Protein AF-A0A9X2RUZ7-F1 (afdb_monomer)

pLDDT: mean 89.84, std 6.16, range [64.94, 96.0]

Nearest PDB structures (foldseek):
  6v7b-assembly1_e  TM=4.005E-01  e=8.244E+00  Pyrobaculum filamentous virus 1
  3ha7-assembly1_A  TM=4.512E-01  e=7.779E+00  Mycobacterium tuberculosis H37Rv

Solvent-accessible surface area (backbone atoms only — not comparable to full-atom values): 5251 Å² total; per-residue (Å²): 114,58,39,31,36,82,64,48,92,62,75,36,45,44,66,54,49,51,51,50,42,52,55,42,54,72,64,35,52,80,71,49,31,68,63,44,47,60,57,47,54,44,67,73,65,53,94,59,69,49,73,36,55,19,73,56,24,38,57,32,12,58,44,30,42,53,34,32,70,33,88,82,43,54,75,88,49,24,61,58,37,35,53,52,13,51,23,21,36,48,19,27,74,70,67,33,60,35,36,38,73

InterPro domains:
  IPR056641 Domain of unknown function DUF7739 [PF24881] (6-101)

Organism: NCBI:txid459658

Radius of gyration: 12.1 Å; Cα contacts (8 Å, |Δi|>4): 154; chains: 1; bounding box: 27×33×30 Å

Structure (mmCIF, N/CA/C/O backbone):
data_AF-A0A9X2RUZ7-F1
#
_entry.id   AF-A0A9X2RUZ7-F1
#
loop_
_atom_site.group_PDB
_atom_site.id
_atom_site.type_symbol
_atom_site.label_atom_id
_atom_site.label_alt_id
_atom_site.label_comp_id
_atom_site.label_asym_id
_atom_site.label_entity_id
_atom_site.label_seq_id
_atom_site.pdbx_PDB_ins_code
_atom_site.Cartn_x
_atom_site.Cartn_y
_atom_site.Cartn_z
_atom_site.occupancy
_atom_site.B_iso_or_equiv
_atom_site.auth_seq_id
_atom_site.auth_comp_id
_atom_site.auth_asym_id
_atom_site.auth_atom_id
_atom_site.pdbx_PDB_model_num
ATOM 1 N N . MET A 1 1 ? 8.980 14.131 -6.568 1.00 64.94 1 MET A N 1
ATOM 2 C CA . MET A 1 1 ? 8.727 13.907 -5.127 1.00 64.94 1 MET A CA 1
ATOM 3 C C . MET A 1 1 ? 8.647 12.408 -4.888 1.00 64.94 1 MET A C 1
ATOM 5 O O . MET A 1 1 ? 8.395 11.685 -5.848 1.00 64.94 1 MET A O 1
ATOM 9 N N . GLY A 1 2 ? 8.944 11.933 -3.684 1.00 77.19 2 GLY A N 1
ATOM 10 C CA . GLY A 1 2 ? 8.913 10.510 -3.348 1.00 77.19 2 GLY A CA 1
ATOM 11 C C . GLY A 1 2 ? 8.205 10.285 -2.019 1.00 77.19 2 GLY A C 1
ATOM 12 O O . GLY A 1 2 ? 8.034 11.229 -1.259 1.00 77.19 2 GLY A O 1
ATOM 13 N N . TRP A 1 3 ? 7.789 9.049 -1.779 1.00 82.62 3 TRP A N 1
ATOM 14 C CA . TRP A 1 3 ? 6.971 8.616 -0.663 1.00 82.62 3 TRP A CA 1
ATOM 15 C C . TRP A 1 3 ? 7.702 7.557 0.153 1.00 82.62 3 TRP A C 1
ATOM 17 O O . TRP A 1 3 ? 8.166 6.545 -0.371 1.00 82.62 3 TRP A O 1
ATOM 27 N N . SER A 1 4 ? 7.758 7.782 1.452 1.00 83.19 4 SER A N 1
ATOM 28 C CA . SER A 1 4 ? 8.005 6.793 2.492 1.00 83.19 4 SER A CA 1
ATOM 29 C C . SER A 1 4 ? 6.707 6.549 3.257 1.00 83.19 4 SER A C 1
ATOM 31 O O . SER A 1 4 ? 5.798 7.381 3.220 1.00 83.19 4 SER A O 1
ATOM 33 N N . THR A 1 5 ? 6.591 5.407 3.934 1.00 82.25 5 THR A N 1
ATOM 34 C CA . THR A 1 5 ? 5.438 5.158 4.807 1.00 82.25 5 THR A CA 1
ATOM 35 C C . THR A 1 5 ? 5.882 4.757 6.205 1.00 82.25 5 THR A C 1
ATOM 37 O O . THR A 1 5 ? 6.913 4.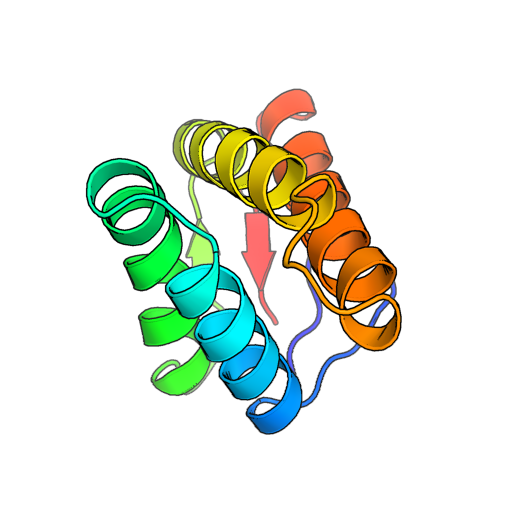106 6.348 1.00 82.25 5 THR A O 1
ATOM 40 N N . SER A 1 6 ? 5.111 5.110 7.239 1.00 76.19 6 SER A N 1
ATOM 41 C CA . SER A 1 6 ? 5.501 4.959 8.660 1.00 76.19 6 SER A CA 1
ATOM 42 C C . SER A 1 6 ? 5.902 3.542 9.101 1.00 76.19 6 SER A C 1
ATOM 44 O O . SER A 1 6 ? 6.523 3.371 10.150 1.00 76.19 6 SER A O 1
ATOM 46 N N . HIS A 1 7 ? 5.569 2.516 8.315 1.00 76.44 7 HIS A N 1
ATOM 47 C CA . HIS A 1 7 ? 5.842 1.110 8.619 1.00 76.44 7 HIS A CA 1
ATOM 48 C C . HIS A 1 7 ? 6.630 0.387 7.516 1.00 76.44 7 HIS A C 1
ATOM 50 O O . HIS A 1 7 ? 6.587 -0.843 7.443 1.00 76.44 7 HIS A O 1
ATOM 56 N N . ASP A 1 8 ? 7.355 1.139 6.683 1.00 74.12 8 ASP A N 1
ATOM 57 C CA . ASP A 1 8 ? 8.223 0.631 5.620 1.00 74.12 8 ASP A CA 1
ATOM 58 C C . ASP A 1 8 ? 9.482 1.503 5.485 1.00 74.12 8 ASP A C 1
ATOM 60 O O . ASP A 1 8 ? 9.426 2.722 5.611 1.00 74.12 8 ASP A O 1
ATOM 64 N N . THR A 1 9 ? 10.631 0.889 5.205 1.00 70.69 9 THR A N 1
ATOM 65 C CA . THR A 1 9 ? 11.885 1.613 4.931 1.00 70.69 9 THR A CA 1
ATOM 66 C C . THR A 1 9 ? 12.063 1.948 3.450 1.00 70.69 9 THR A C 1
ATOM 68 O O . THR A 1 9 ? 13.050 2.579 3.074 1.00 70.69 9 THR A O 1
ATOM 71 N N . THR A 1 10 ? 11.139 1.510 2.595 1.00 76.62 10 THR A N 1
ATOM 72 C CA . THR A 1 10 ? 11.201 1.714 1.147 1.00 76.62 10 THR A CA 1
ATOM 73 C C . THR A 1 10 ? 10.767 3.129 0.779 1.00 76.62 10 THR A C 1
ATOM 75 O O . THR A 1 10 ? 9.610 3.513 0.965 1.00 76.62 10 THR A O 1
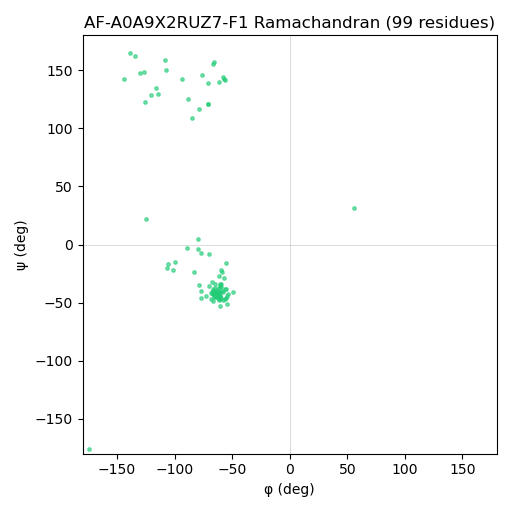ATOM 78 N N . HIS A 1 11 ? 11.699 3.899 0.217 1.00 78.38 11 HIS A N 1
ATOM 79 C CA . HIS A 1 11 ? 11.400 5.177 -0.417 1.00 78.38 11 HIS A CA 1
ATOM 80 C C . HIS A 1 11 ? 11.057 4.955 -1.892 1.00 78.38 11 HIS A C 1
ATOM 82 O O . HIS A 1 11 ? 11.844 4.371 -2.637 1.00 78.38 11 HIS A O 1
ATOM 88 N N . ARG A 1 12 ? 9.890 5.433 -2.318 1.00 81.94 12 ARG A N 1
ATOM 89 C CA . ARG A 1 12 ? 9.347 5.234 -3.667 1.00 81.94 12 ARG A CA 1
ATOM 90 C C . ARG A 1 12 ? 9.230 6.568 -4.375 1.00 81.94 12 ARG A C 1
ATOM 92 O O . ARG A 1 12 ? 8.720 7.514 -3.794 1.00 81.94 12 ARG A O 1
ATOM 99 N N . SER A 1 13 ? 9.646 6.680 -5.631 1.00 83.44 13 SER A N 1
ATOM 100 C CA . SER A 1 13 ? 9.336 7.893 -6.399 1.00 83.44 13 SER A CA 1
ATOM 101 C C . SER A 1 13 ? 7.824 8.000 -6.652 1.00 83.44 13 SER A C 1
ATOM 103 O O . SER A 1 13 ? 7.111 6.995 -6.663 1.00 83.44 13 SER A O 1
ATOM 105 N N . ALA A 1 14 ? 7.316 9.215 -6.870 1.00 81.38 14 ALA A N 1
ATOM 106 C CA . ALA A 1 14 ? 5.921 9.416 -7.272 1.00 81.38 14 ALA A CA 1
ATOM 107 C C . ALA A 1 14 ? 5.582 8.638 -8.557 1.00 81.38 14 ALA A C 1
ATOM 109 O O . ALA A 1 14 ? 4.522 8.020 -8.630 1.00 81.38 14 ALA A O 1
ATOM 110 N N . ASP A 1 15 ? 6.519 8.580 -9.511 1.00 86.12 15 ASP A N 1
ATOM 111 C CA . ASP A 1 15 ? 6.375 7.789 -10.738 1.00 86.12 15 ASP A CA 1
ATOM 112 C C . ASP A 1 15 ? 6.239 6.294 -10.428 1.00 86.12 15 ASP A C 1
ATOM 114 O O . ASP A 1 15 ? 5.341 5.639 -10.952 1.00 86.12 15 ASP A O 1
ATOM 118 N N . ALA A 1 16 ? 7.045 5.762 -9.501 1.00 86.75 16 ALA A N 1
ATOM 119 C CA . ALA A 1 16 ? 6.935 4.368 -9.078 1.00 86.75 16 ALA A CA 1
ATOM 120 C C . ALA A 1 16 ? 5.576 4.078 -8.421 1.00 86.75 16 ALA A C 1
ATOM 122 O O . ALA A 1 16 ? 4.957 3.060 -8.715 1.00 86.75 16 ALA A O 1
ATOM 123 N N . ILE A 1 17 ? 5.058 4.983 -7.581 1.00 88.38 17 ILE A N 1
ATOM 124 C CA . ILE A 1 17 ? 3.710 4.843 -7.002 1.00 88.38 17 ILE A CA 1
ATOM 125 C C . ILE A 1 17 ? 2.626 4.879 -8.083 1.00 88.38 17 ILE A C 1
ATOM 127 O O . ILE A 1 17 ? 1.656 4.119 -8.012 1.00 88.38 17 ILE A O 1
ATOM 131 N N . GLN A 1 18 ? 2.782 5.733 -9.094 1.00 89.19 18 GLN A N 1
ATOM 132 C CA . GLN A 1 18 ? 1.855 5.797 -10.216 1.00 89.19 18 GLN A CA 1
ATOM 133 C C . GLN A 1 18 ? 1.880 4.500 -11.036 1.00 89.19 18 GLN A C 1
ATOM 135 O O . GLN A 1 18 ? 0.816 3.971 -11.364 1.00 89.19 18 GLN A O 1
ATOM 140 N N . GLU A 1 19 ? 3.063 3.965 -11.332 1.00 91.31 19 GLU A N 1
ATOM 141 C CA . GLU A 1 19 ? 3.229 2.690 -12.034 1.00 91.31 19 GLU A CA 1
ATOM 142 C C . GLU A 1 19 ? 2.629 1.530 -11.231 1.00 91.31 19 GLU A C 1
ATOM 144 O O . GLU A 1 19 ? 1.832 0.763 -11.775 1.00 91.31 19 GLU A O 1
ATOM 149 N N . VAL A 1 20 ? 2.887 1.457 -9.920 1.00 90.88 20 VAL A N 1
ATOM 150 C CA . VAL A 1 20 ? 2.241 0.489 -9.015 1.00 90.88 20 VAL A CA 1
ATOM 151 C C . VAL A 1 20 ? 0.718 0.607 -9.094 1.00 90.88 20 VAL A C 1
ATOM 153 O O . VAL A 1 20 ? 0.027 -0.400 -9.254 1.00 90.88 20 VAL A O 1
ATOM 156 N N . GLY A 1 21 ? 0.181 1.829 -9.050 1.00 92.00 21 GLY A N 1
ATOM 157 C CA . GLY A 1 21 ? -1.252 2.076 -9.190 1.00 92.00 21 GLY A CA 1
ATOM 158 C C . GLY A 1 21 ? -1.824 1.548 -10.508 1.00 92.00 21 GLY A C 1
ATOM 159 O O . GLY A 1 21 ? -2.893 0.940 -10.508 1.00 92.00 21 GLY A O 1
ATOM 160 N N . GLN A 1 22 ? -1.108 1.712 -11.623 1.00 93.31 22 GLN A N 1
ATOM 161 C CA . GLN A 1 22 ? -1.518 1.184 -12.930 1.00 93.31 22 GLN A CA 1
ATOM 162 C C . GLN A 1 22 ? -1.522 -0.349 -12.963 1.00 93.31 22 GLN A C 1
ATOM 164 O O . GLN A 1 22 ? -2.467 -0.948 -13.480 1.00 93.31 22 GLN A O 1
ATOM 169 N N . GLN A 1 23 ? -0.509 -0.995 -12.380 1.00 93.44 23 GLN A N 1
ATOM 170 C CA . GLN A 1 23 ? -0.440 -2.459 -12.317 1.00 93.44 23 GLN A CA 1
ATOM 171 C C . GLN A 1 23 ? -1.549 -3.036 -11.437 1.00 93.44 23 GLN A C 1
ATOM 173 O O . GLN A 1 23 ? -2.218 -3.996 -11.819 1.00 93.44 23 GLN A O 1
ATOM 178 N N . VAL A 1 24 ? -1.810 -2.408 -10.288 1.00 91.88 24 VAL A N 1
ATOM 179 C CA . VAL A 1 24 ? -2.920 -2.792 -9.411 1.00 91.88 24 VAL A CA 1
ATOM 180 C C . VAL A 1 24 ? -4.260 -2.589 -10.121 1.00 91.88 24 VAL A C 1
ATOM 182 O O . VAL A 1 24 ? -5.100 -3.482 -10.063 1.00 91.88 24 VAL A O 1
ATOM 185 N N . ALA A 1 25 ? -4.457 -1.487 -10.851 1.00 93.75 25 ALA A N 1
ATOM 186 C CA . ALA A 1 25 ? -5.671 -1.258 -11.639 1.00 93.75 25 ALA A CA 1
ATOM 187 C C . ALA A 1 25 ? -5.892 -2.324 -12.722 1.00 93.75 25 ALA A C 1
ATOM 189 O O . ALA A 1 25 ? -7.034 -2.673 -13.014 1.00 93.75 25 ALA A O 1
ATOM 190 N N . HIS A 1 26 ? -4.810 -2.841 -13.308 1.00 93.00 26 HIS A N 1
ATOM 191 C CA . HIS A 1 26 ? -4.876 -3.864 -14.346 1.00 93.00 26 HIS A CA 1
ATOM 192 C C . HIS A 1 26 ? -5.336 -5.227 -13.811 1.00 93.00 26 HIS A C 1
ATOM 194 O O . HIS A 1 26 ? -6.046 -5.950 -14.508 1.00 93.00 26 HIS A O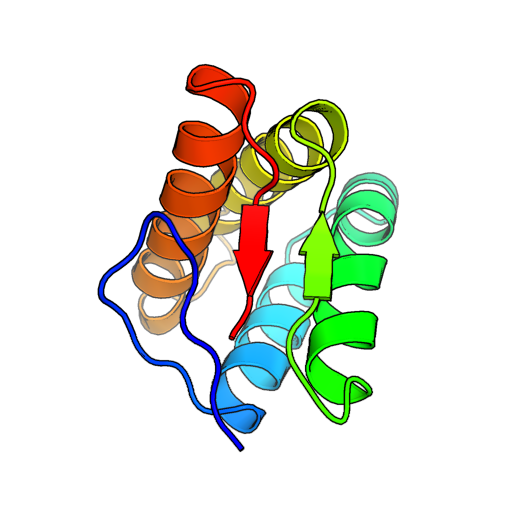 1
ATOM 200 N N . VAL A 1 27 ? -4.949 -5.583 -12.581 1.00 93.50 27 VAL A N 1
ATOM 201 C CA . VAL A 1 27 ? -5.253 -6.906 -12.006 1.00 93.50 27 VAL A CA 1
ATOM 202 C C . VAL A 1 27 ? -6.422 -6.907 -11.020 1.00 93.50 27 VAL A C 1
ATOM 204 O O . VAL A 1 27 ? -7.005 -7.958 -10.754 1.00 93.50 27 VAL A O 1
ATOM 207 N N . ALA A 1 28 ? -6.759 -5.758 -10.434 1.00 91.19 28 ALA A N 1
ATOM 208 C CA . ALA A 1 28 ? -7.814 -5.659 -9.437 1.00 91.19 28 ALA A CA 1
ATOM 209 C C . ALA A 1 28 ? -9.202 -5.707 -10.087 1.00 91.19 28 ALA A C 1
ATOM 211 O O . ALA A 1 28 ? -9.450 -5.160 -11.160 1.00 91.19 28 ALA A O 1
ATOM 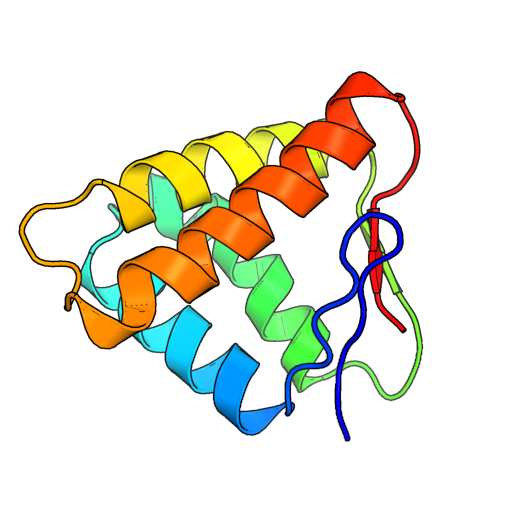212 N N . THR A 1 29 ? -10.165 -6.306 -9.385 1.00 92.31 29 THR A N 1
ATOM 213 C CA . THR A 1 29 ? -11.572 -6.190 -9.787 1.00 92.31 29 THR A CA 1
ATOM 214 C C . THR A 1 29 ? -12.039 -4.740 -9.648 1.00 92.31 29 THR A C 1
ATOM 216 O O . THR A 1 29 ? -11.525 -3.995 -8.818 1.00 92.31 29 THR A O 1
ATOM 219 N N . GLY A 1 30 ? -13.087 -4.325 -10.367 1.00 91.38 30 GLY A N 1
ATOM 220 C CA . GLY A 1 30 ? -13.599 -2.952 -10.246 1.00 91.38 30 GLY A CA 1
ATOM 221 C C . GLY A 1 30 ? -14.047 -2.561 -8.825 1.00 91.38 30 GLY A C 1
ATOM 222 O O . GLY A 1 30 ? -14.082 -1.380 -8.491 1.00 91.38 30 GLY A O 1
ATOM 223 N N . LYS A 1 31 ? -14.399 -3.525 -7.963 1.00 91.44 31 LYS A N 1
ATOM 224 C CA . LYS A 1 31 ? -14.697 -3.270 -6.541 1.00 91.44 31 LYS A CA 1
ATOM 225 C C . LYS A 1 31 ? -13.417 -3.072 -5.727 1.00 91.44 31 LYS A C 1
ATOM 227 O O . LYS A 1 31 ? -13.336 -2.128 -4.945 1.00 91.44 31 LYS A O 1
ATOM 232 N N . ASP A 1 32 ? -12.440 -3.946 -5.935 1.00 93.06 32 ASP A N 1
ATOM 233 C CA . ASP A 1 32 ? -11.147 -3.892 -5.254 1.00 93.06 32 ASP A CA 1
ATOM 234 C C . ASP A 1 32 ? -10.400 -2.609 -5.646 1.00 93.06 32 ASP A C 1
ATOM 236 O O . ASP A 1 32 ? -9.965 -1.858 -4.778 1.00 93.06 32 ASP A O 1
ATOM 240 N N . TRP A 1 33 ? -10.385 -2.269 -6.938 1.00 94.12 33 TRP A N 1
ATOM 241 C CA . TRP A 1 33 ? -9.784 -1.038 -7.442 1.00 94.12 33 TRP A CA 1
ATOM 242 C C . TRP A 1 33 ? -10.368 0.209 -6.779 1.00 94.12 33 TRP A C 1
ATOM 244 O O . TRP A 1 33 ? -9.613 1.031 -6.280 1.00 94.12 33 TRP A O 1
ATOM 254 N N . ARG A 1 34 ? -11.698 0.330 -6.660 1.00 94.25 34 ARG A N 1
ATOM 255 C CA . ARG A 1 34 ? -12.326 1.478 -5.973 1.00 94.25 34 ARG A CA 1
ATOM 256 C C . ARG A 1 34 ? -11.906 1.627 -4.508 1.00 94.25 34 ARG A C 1
ATOM 258 O O . ARG A 1 34 ? -12.032 2.717 -3.964 1.00 94.25 34 ARG A O 1
ATOM 265 N N . THR A 1 35 ? -11.433 0.555 -3.874 1.00 94.38 35 THR A N 1
ATOM 266 C CA . THR A 1 35 ? -10.960 0.583 -2.483 1.00 94.38 35 THR A CA 1
ATOM 267 C C . THR A 1 35 ? -9.551 1.171 -2.373 1.00 94.38 35 THR A C 1
ATOM 269 O O . THR A 1 35 ? -9.265 1.868 -1.408 1.00 94.38 35 THR A O 1
ATOM 272 N N . VAL A 1 36 ? -8.679 0.925 -3.355 1.00 94.19 36 VAL A N 1
ATOM 273 C CA . VAL A 1 36 ? -7.266 1.362 -3.333 1.00 94.19 36 VAL A CA 1
ATOM 274 C C . VAL A 1 36 ? -6.970 2.542 -4.258 1.00 94.19 36 VAL A C 1
ATOM 276 O O . VAL A 1 36 ? -5.975 3.230 -4.080 1.00 94.19 36 VAL A O 1
ATOM 279 N N . GLN A 1 37 ? -7.842 2.842 -5.217 1.00 93.94 37 GLN A N 1
ATOM 280 C CA . GLN A 1 37 ? -7.710 3.984 -6.118 1.00 93.94 37 GLN A CA 1
ATOM 281 C C . GLN A 1 37 ? -7.514 5.322 -5.380 1.00 93.94 37 GLN A C 1
ATOM 283 O O . GLN A 1 37 ? -6.657 6.093 -5.823 1.00 93.94 37 GLN A O 1
ATOM 288 N N . PRO A 1 38 ? -8.243 5.627 -4.281 1.00 92.31 38 PRO A N 1
ATOM 289 C CA . PRO A 1 38 ? -8.063 6.893 -3.574 1.00 92.31 38 PRO A CA 1
ATOM 290 C C . PRO A 1 38 ? -6.640 7.081 -3.049 1.00 92.31 38 PRO A C 1
ATOM 292 O O . PRO A 1 38 ? -6.136 8.198 -3.084 1.00 92.31 38 PRO A O 1
ATOM 295 N N . LEU A 1 39 ? -5.970 5.996 -2.640 1.00 91.50 39 LEU A N 1
ATOM 296 C CA . LEU A 1 39 ? -4.578 6.037 -2.199 1.00 91.50 39 LEU A CA 1
ATOM 297 C C . LEU A 1 39 ? -3.662 6.545 -3.319 1.00 91.50 39 LEU A C 1
ATOM 299 O O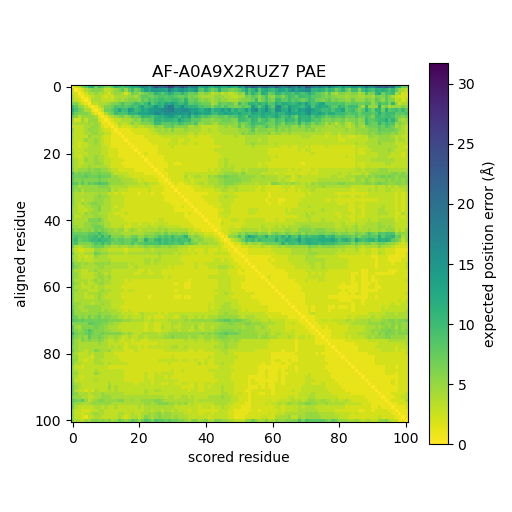 . LEU A 1 39 ? -2.928 7.508 -3.123 1.00 91.50 39 LEU A O 1
ATOM 303 N N . PHE A 1 40 ? -3.729 5.935 -4.504 1.00 91.00 40 PHE A N 1
ATOM 304 C CA . PHE A 1 40 ? -2.871 6.317 -5.632 1.00 91.00 40 PHE A CA 1
ATOM 305 C C . PHE A 1 40 ? -3.199 7.716 -6.166 1.00 91.00 40 PHE A C 1
ATOM 307 O O . PHE A 1 40 ? -2.313 8.442 -6.609 1.00 91.00 40 PHE A O 1
ATOM 314 N N . GLN A 1 41 ? -4.468 8.127 -6.098 1.00 89.69 41 GLN A N 1
ATOM 315 C CA . GLN A 1 41 ? -4.866 9.493 -6.440 1.00 89.69 41 GLN A CA 1
ATOM 316 C C . GLN A 1 41 ? -4.333 10.519 -5.442 1.00 89.69 41 GLN A C 1
ATOM 318 O O . GLN A 1 41 ? -3.907 11.595 -5.859 1.00 89.69 41 GLN A O 1
ATOM 323 N N . LEU A 1 42 ? -4.360 10.195 -4.149 1.00 88.44 42 LEU A N 1
ATOM 324 C CA . LEU A 1 42 ? -3.850 11.061 -3.095 1.00 88.44 42 LEU A CA 1
ATOM 325 C C . LEU A 1 42 ? -2.329 11.179 -3.188 1.00 88.44 42 LEU A C 1
ATOM 327 O O . LEU A 1 42 ? -1.824 12.290 -3.252 1.00 88.44 42 LEU A O 1
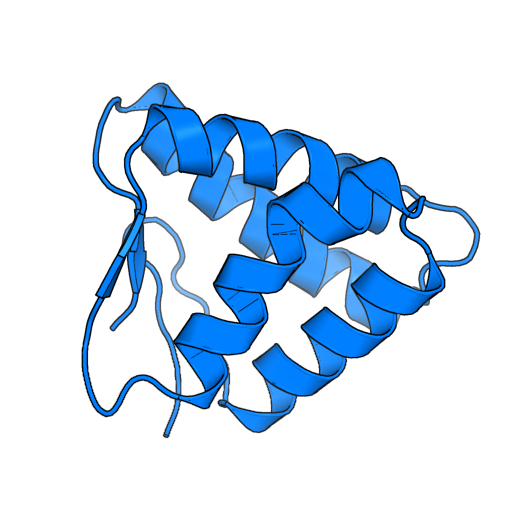ATOM 331 N N . ALA A 1 43 ? -1.616 10.063 -3.342 1.00 87.06 43 ALA A N 1
ATOM 332 C CA . ALA A 1 43 ? -0.163 10.057 -3.505 1.00 87.06 43 ALA A CA 1
ATOM 333 C C . ALA A 1 43 ? 0.324 10.809 -4.761 1.00 87.06 43 ALA A C 1
ATOM 335 O O . ALA A 1 43 ? 1.437 11.324 -4.775 1.00 87.06 43 ALA A O 1
ATOM 336 N N . ASN A 1 44 ? -0.492 10.903 -5.815 1.00 84.06 44 ASN A N 1
ATOM 337 C CA . ASN A 1 44 ? -0.139 11.676 -7.010 1.00 84.06 44 ASN A CA 1
ATOM 338 C C . ASN A 1 44 ? -0.446 13.182 -6.883 1.00 84.06 44 ASN A C 1
ATOM 340 O O . ASN A 1 44 ? 0.109 13.995 -7.612 1.00 84.06 44 ASN A O 1
ATOM 344 N N . ARG A 1 45 ? -1.377 13.566 -6.001 1.00 83.94 45 ARG A N 1
ATOM 345 C CA . ARG A 1 45 ? -1.845 14.959 -5.862 1.00 83.94 45 ARG A CA 1
ATOM 346 C C . ARG A 1 45 ? -1.343 15.662 -4.613 1.00 83.94 45 ARG A C 1
ATOM 348 O O . ARG A 1 45 ? -1.460 16.877 -4.533 1.00 83.94 45 ARG A O 1
ATOM 355 N N . ALA A 1 46 ? -0.912 14.913 -3.610 1.00 80.19 46 ALA A N 1
ATOM 356 C CA . ALA A 1 46 ? -0.531 15.480 -2.337 1.00 80.19 46 ALA A CA 1
ATOM 357 C C . ALA A 1 46 ? 0.787 16.251 -2.485 1.00 80.19 46 ALA A C 1
ATOM 359 O O . ALA A 1 46 ? 1.814 15.681 -2.843 1.00 80.19 46 ALA A O 1
ATOM 360 N N . ASP A 1 47 ? 0.745 17.543 -2.161 1.00 74.50 47 A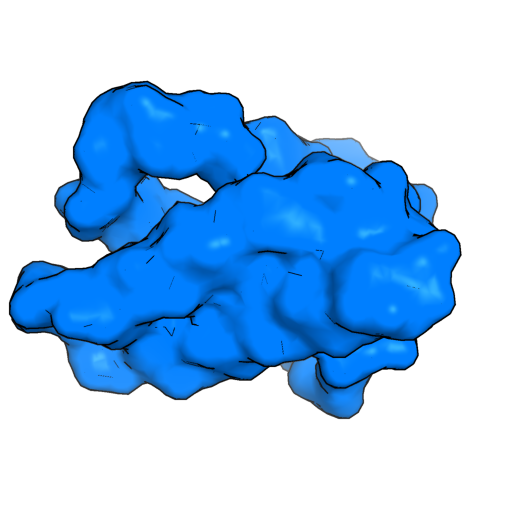SP A N 1
ATOM 361 C CA . ASP A 1 47 ? 1.919 18.424 -2.103 1.00 74.50 47 ASP A CA 1
ATOM 362 C C . ASP A 1 47 ? 2.729 18.242 -0.800 1.00 74.50 47 ASP A C 1
ATOM 364 O O . ASP A 1 47 ? 3.671 18.984 -0.528 1.00 74.50 47 ASP A O 1
ATOM 368 N N . GLY A 1 48 ? 2.347 17.275 0.042 1.00 82.62 48 GLY A N 1
ATOM 369 C CA . GLY A 1 48 ? 2.972 17.004 1.330 1.00 82.62 48 GLY A CA 1
ATOM 370 C C . GLY A 1 48 ? 2.408 15.758 2.020 1.00 82.62 48 GLY A C 1
ATOM 371 O O . GLY A 1 48 ? 1.566 15.064 1.446 1.00 82.62 48 GLY A O 1
ATOM 372 N N . PRO A 1 49 ? 2.863 15.469 3.251 1.00 87.31 49 PRO A N 1
ATOM 373 C CA . PRO A 1 49 ? 2.491 14.258 3.965 1.00 87.31 49 PRO A CA 1
ATOM 374 C C . PRO A 1 49 ? 0.982 14.113 4.162 1.00 87.31 49 PRO A C 1
ATOM 376 O O . PRO A 1 49 ? 0.275 15.091 4.416 1.00 87.31 49 PRO A O 1
ATOM 379 N N . PHE A 1 50 ? 0.491 12.880 4.098 1.00 91.62 50 PHE A N 1
ATOM 380 C CA . PHE A 1 50 ? -0.910 12.559 4.361 1.00 91.62 50 PHE A CA 1
ATOM 381 C C . PHE A 1 50 ? -1.036 11.275 5.177 1.00 91.62 50 PHE A C 1
ATOM 383 O O . PHE A 1 50 ? -0.092 10.499 5.315 1.00 91.62 50 PHE A O 1
ATOM 390 N N . THR A 1 51 ? -2.221 11.045 5.741 1.00 92.94 51 THR A N 1
ATOM 391 C CA . THR A 1 51 ? -2.490 9.862 6.560 1.00 92.94 51 THR A CA 1
ATOM 392 C C . THR A 1 51 ? -3.765 9.160 6.121 1.00 92.94 51 THR A C 1
ATOM 394 O O . THR A 1 51 ? -4.726 9.784 5.669 1.00 92.94 51 THR A O 1
ATOM 397 N N . ILE A 1 52 ? -3.771 7.836 6.262 1.00 93.56 52 ILE A N 1
ATOM 398 C CA . ILE A 1 52 ? -4.935 6.984 6.018 1.00 93.56 52 ILE A CA 1
ATOM 399 C C . ILE A 1 52 ? -5.353 6.352 7.352 1.00 93.56 52 ILE A C 1
ATOM 401 O O . ILE A 1 52 ? -4.510 5.771 8.041 1.00 93.56 52 ILE A O 1
ATOM 405 N N . PRO A 1 53 ? -6.637 6.418 7.753 1.00 95.25 53 PRO A N 1
ATOM 406 C CA . PRO A 1 53 ? -7.095 5.810 8.999 1.00 95.25 53 PRO A CA 1
ATOM 407 C C . PRO A 1 53 ? -6.802 4.305 9.059 1.00 95.25 53 PRO A C 1
ATOM 409 O O . PRO A 1 53 ? -7.006 3.595 8.078 1.00 95.25 53 PRO A O 1
ATOM 412 N N . ALA A 1 54 ? -6.438 3.782 10.236 1.00 93.69 54 ALA A N 1
ATOM 413 C CA . ALA A 1 54 ? -6.060 2.373 10.433 1.00 93.69 54 ALA A CA 1
ATOM 414 C C . ALA A 1 54 ? -7.056 1.359 9.829 1.00 93.69 54 ALA A C 1
ATOM 416 O O . ALA A 1 54 ? -6.676 0.364 9.214 1.00 93.69 54 ALA A O 1
ATOM 417 N N . ARG A 1 55 ? -8.364 1.622 9.975 1.00 92.88 55 ARG A N 1
ATOM 418 C CA . ARG A 1 55 ? -9.428 0.766 9.423 1.00 92.88 55 ARG A CA 1
ATOM 419 C C . ARG A 1 55 ? -9.417 0.741 7.895 1.00 92.88 55 ARG A C 1
ATOM 421 O O . ARG A 1 55 ? -9.733 -0.284 7.296 1.00 92.88 55 ARG A O 1
ATOM 428 N N . GLU A 1 56 ? -9.125 1.876 7.277 1.00 94.38 56 GLU A N 1
ATOM 429 C CA . GLU A 1 56 ? -9.051 2.011 5.829 1.00 94.38 56 GLU A CA 1
ATOM 430 C C . GLU A 1 56 ? -7.744 1.424 5.294 1.00 94.38 56 GLU A C 1
ATOM 432 O O . GLU A 1 56 ? -7.793 0.649 4.341 1.00 94.38 56 GLU A O 1
ATOM 437 N N . ALA A 1 57 ? -6.628 1.637 5.998 1.00 93.88 57 ALA A N 1
ATOM 438 C CA . ALA A 1 57 ? -5.356 0.977 5.719 1.00 93.88 57 ALA A CA 1
ATOM 439 C C . ALA A 1 57 ? -5.508 -0.553 5.694 1.00 93.88 57 ALA A C 1
ATOM 441 O O . ALA A 1 57 ? -5.074 -1.190 4.743 1.00 93.88 57 ALA A O 1
ATOM 442 N N . GLY A 1 58 ? -6.229 -1.147 6.652 1.00 94.25 58 GLY A N 1
ATOM 443 C CA . GLY A 1 58 ? -6.478 -2.595 6.658 1.00 94.25 58 GLY A CA 1
ATOM 444 C C . GLY A 1 58 ? -7.328 -3.088 5.479 1.00 94.25 58 GLY A C 1
ATOM 445 O O . GLY A 1 58 ? -7.104 -4.177 4.957 1.00 94.25 58 GLY A O 1
ATOM 446 N N . ARG A 1 59 ? -8.291 -2.282 5.008 1.00 95.50 59 ARG A N 1
ATOM 447 C CA . ARG A 1 59 ? -9.066 -2.614 3.796 1.00 95.50 59 ARG A CA 1
ATOM 448 C C . ARG A 1 59 ? -8.198 -2.549 2.544 1.00 95.50 59 ARG A C 1
ATOM 450 O O . ARG A 1 59 ? -8.324 -3.409 1.677 1.00 95.50 59 ARG A O 1
ATOM 457 N N . MET A 1 60 ? -7.339 -1.536 2.456 1.00 96.00 60 MET A N 1
ATOM 458 C CA . MET A 1 60 ? -6.403 -1.369 1.348 1.00 96.00 60 MET A CA 1
ATOM 459 C C . MET A 1 60 ? -5.349 -2.480 1.344 1.00 96.00 60 MET A C 1
ATOM 461 O O . MET A 1 60 ? -5.095 -3.045 0.286 1.00 96.00 60 MET A O 1
ATOM 465 N N . ALA A 1 61 ? -4.821 -2.862 2.511 1.00 95.75 61 ALA A N 1
ATOM 466 C CA . ALA A 1 61 ? -3.865 -3.955 2.673 1.00 95.75 61 ALA A CA 1
ATOM 467 C C . ALA A 1 61 ? -4.384 -5.266 2.073 1.00 95.75 61 ALA A C 1
ATOM 469 O O . ALA A 1 61 ? -3.727 -5.844 1.215 1.00 95.75 61 ALA A O 1
ATOM 470 N N . ALA A 1 62 ? -5.607 -5.675 2.426 1.00 95.50 62 ALA A N 1
ATOM 471 C CA . ALA A 1 62 ? -6.211 -6.903 1.904 1.00 95.50 62 ALA A CA 1
ATOM 472 C C . ALA A 1 62 ? -6.362 -6.895 0.369 1.00 95.50 62 ALA A C 1
ATOM 474 O O . ALA A 1 62 ? -6.218 -7.926 -0.290 1.00 95.50 62 ALA A O 1
ATOM 475 N N . VAL A 1 63 ? -6.654 -5.731 -0.221 1.00 96.00 63 VAL A N 1
ATOM 476 C CA . VAL A 1 63 ? -6.738 -5.588 -1.680 1.00 96.00 63 VAL A CA 1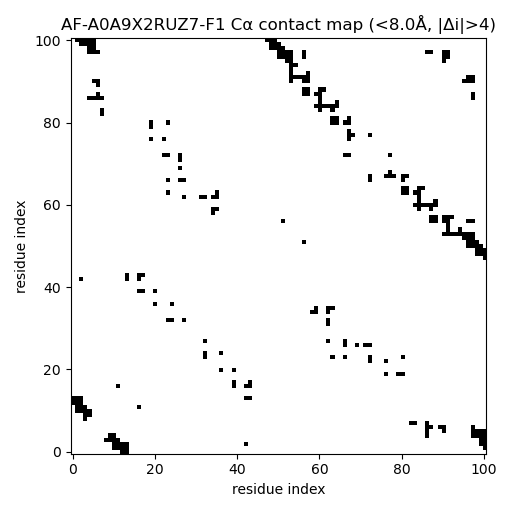
ATOM 477 C C . VAL A 1 63 ? -5.355 -5.638 -2.326 1.00 96.00 63 VAL A C 1
ATOM 479 O O . VAL A 1 63 ? -5.190 -6.307 -3.346 1.00 96.00 63 VAL A O 1
ATOM 482 N N . LEU A 1 64 ? -4.371 -4.948 -1.750 1.00 95.12 64 LEU A N 1
ATOM 483 C CA . LEU A 1 64 ? -2.998 -4.928 -2.252 1.00 95.12 64 LEU A CA 1
ATOM 484 C C . LEU A 1 64 ? -2.361 -6.320 -2.167 1.00 95.12 64 LEU A C 1
ATOM 486 O O . LEU A 1 64 ? -1.777 -6.776 -3.143 1.00 95.12 64 LEU A O 1
ATOM 490 N N . GLU A 1 65 ? -2.559 -7.042 -1.067 1.00 95.69 65 GLU A N 1
ATOM 491 C CA . GLU A 1 65 ? -2.090 -8.420 -0.898 1.00 95.69 65 GLU A CA 1
ATOM 492 C C . GLU A 1 65 ? -2.699 -9.348 -1.960 1.00 95.69 65 GLU A C 1
ATOM 494 O O . GLU A 1 65 ? -1.991 -10.091 -2.646 1.00 95.69 65 GLU A O 1
ATOM 499 N N . LYS A 1 66 ? -4.014 -9.234 -2.191 1.00 94.38 66 LYS A N 1
ATOM 500 C CA . LYS A 1 66 ? -4.700 -9.969 -3.260 1.00 94.38 66 LYS A CA 1
ATOM 501 C C . LYS A 1 66 ? -4.149 -9.622 -4.647 1.00 94.38 66 LYS A C 1
ATOM 503 O O . LYS A 1 66 ? -4.006 -10.515 -5.481 1.00 94.38 66 LYS A O 1
ATOM 508 N N . ALA A 1 67 ? -3.849 -8.350 -4.908 1.00 94.12 67 ALA A N 1
ATOM 509 C CA . ALA A 1 67 ? -3.260 -7.911 -6.171 1.00 94.12 67 ALA A CA 1
ATOM 510 C C . ALA A 1 67 ? -1.828 -8.447 -6.350 1.00 94.12 67 ALA A C 1
ATOM 512 O O . ALA A 1 67 ? -1.499 -8.935 -7.430 1.00 94.12 67 ALA A O 1
ATOM 513 N N . ALA A 1 68 ? -1.000 -8.430 -5.301 1.00 94.06 68 ALA A N 1
ATOM 514 C CA . ALA A 1 68 ? 0.360 -8.971 -5.321 1.00 94.06 68 ALA A CA 1
ATOM 515 C C . ALA A 1 68 ? 0.385 -10.482 -5.607 1.00 94.06 68 ALA A C 1
ATOM 517 O O . ALA A 1 68 ? 1.252 -10.965 -6.338 1.00 94.06 68 ALA A O 1
ATOM 518 N N . GLY A 1 69 ? -0.591 -11.224 -5.074 1.00 92.88 69 GLY A N 1
ATOM 519 C CA . GLY A 1 69 ? -0.766 -12.657 -5.325 1.00 92.88 69 GLY A CA 1
ATOM 520 C C . GLY A 1 69 ? -1.438 -13.005 -6.659 1.00 92.88 69 GLY A C 1
ATOM 521 O O . GLY A 1 69 ? -1.570 -14.186 -6.984 1.00 92.88 69 GLY A O 1
ATOM 522 N N . HIS A 1 70 ? -1.884 -12.019 -7.443 1.00 93.88 70 HIS A N 1
ATOM 523 C CA . HIS A 1 70 ? -2.625 -12.275 -8.674 1.00 93.88 70 HIS A CA 1
ATOM 524 C C . HIS A 1 70 ? -1.719 -12.852 -9.776 1.00 93.88 70 HIS A C 1
ATOM 526 O O . HIS A 1 70 ? -0.603 -12.381 -10.001 1.00 93.88 70 HIS A O 1
ATOM 532 N N . SER A 1 71 ? -2.207 -13.844 -10.530 1.00 92.12 71 SER A N 1
ATOM 533 C CA . SER A 1 71 ? -1.419 -14.519 -11.577 1.00 92.12 71 SER A CA 1
ATOM 534 C C . SER A 1 71 ? -0.942 -13.564 -12.676 1.00 92.12 71 SER A C 1
ATOM 536 O O . SER A 1 71 ? 0.188 -13.689 -13.142 1.00 92.12 71 SER A O 1
ATOM 538 N N . LEU A 1 72 ? -1.777 -12.584 -13.035 1.00 92.56 72 LEU A N 1
ATOM 539 C CA . LEU A 1 72 ? -1.464 -11.544 -14.023 1.00 92.56 72 LEU A CA 1
ATOM 540 C C . LEU A 1 72 ? -0.545 -10.429 -13.498 1.00 92.56 72 LEU A C 1
ATOM 542 O O . LEU A 1 72 ? -0.122 -9.594 -14.289 1.00 92.56 72 LEU A O 1
ATOM 546 N N . MET A 1 73 ? -0.229 -10.391 -12.197 1.00 92.69 73 MET A N 1
ATOM 547 C CA . MET A 1 73 ? 0.704 -9.398 -11.662 1.00 92.69 73 MET A CA 1
ATOM 548 C C . MET A 1 73 ? 2.126 -9.726 -12.139 1.00 92.69 73 MET A C 1
ATOM 550 O O . MET A 1 73 ? 2.621 -10.819 -11.811 1.00 92.69 73 MET A O 1
ATOM 554 N N . PRO A 1 74 ? 2.811 -8.816 -12.864 1.00 90.94 74 PRO A N 1
ATOM 555 C CA . PRO A 1 74 ? 4.185 -9.049 -13.285 1.00 90.94 74 PRO A CA 1
ATOM 556 C C . PRO A 1 74 ? 5.104 -9.210 -12.074 1.00 90.94 74 PRO A C 1
ATOM 558 O O . PRO A 1 74 ? 4.985 -8.482 -11.091 1.00 90.94 74 PRO A O 1
ATOM 561 N N . ILE A 1 75 ? 6.052 -10.148 -12.154 1.00 88.44 75 ILE A N 1
ATOM 562 C CA . ILE A 1 75 ? 6.936 -10.510 -11.030 1.00 88.44 75 ILE A CA 1
ATOM 563 C C . ILE A 1 75 ? 7.685 -9.291 -10.476 1.00 88.44 75 ILE A C 1
ATOM 565 O O . ILE A 1 75 ? 7.796 -9.160 -9.261 1.00 88.44 75 ILE A O 1
ATOM 569 N N . ALA A 1 76 ? 8.117 -8.377 -11.351 1.00 88.00 76 ALA A N 1
ATOM 570 C CA . ALA A 1 76 ? 8.811 -7.147 -10.970 1.00 88.00 76 ALA A CA 1
ATOM 571 C C . ALA A 1 76 ? 8.007 -6.262 -9.997 1.00 88.00 76 ALA A C 1
ATOM 573 O O . ALA A 1 76 ? 8.597 -5.573 -9.175 1.00 88.00 76 ALA A O 1
ATOM 574 N N . TRP A 1 77 ? 6.672 -6.319 -10.051 1.00 90.31 77 TRP A N 1
ATOM 575 C CA . TRP A 1 77 ? 5.779 -5.483 -9.246 1.00 90.31 77 TRP A CA 1
ATOM 576 C C . TRP A 1 77 ? 5.215 -6.190 -8.014 1.00 90.31 77 TRP A C 1
ATOM 578 O O . TRP A 1 77 ? 4.705 -5.531 -7.112 1.00 90.31 77 TRP A O 1
ATOM 588 N N . ARG A 1 78 ? 5.319 -7.523 -7.935 1.00 92.12 78 ARG A N 1
ATOM 589 C CA . ARG A 1 78 ? 4.771 -8.294 -6.807 1.00 92.12 78 ARG A CA 1
ATOM 590 C C . ARG A 1 78 ? 5.394 -7.887 -5.483 1.00 92.12 78 ARG A C 1
ATOM 592 O O . ARG A 1 78 ? 4.661 -7.652 -4.530 1.00 92.12 78 ARG A O 1
ATOM 599 N N . THR A 1 79 ? 6.721 -7.782 -5.439 1.00 90.00 79 THR A N 1
ATOM 600 C CA . THR A 1 79 ? 7.455 -7.383 -4.229 1.00 90.00 79 THR A CA 1
ATOM 601 C C . THR A 1 79 ? 7.052 -5.984 -3.780 1.00 90.00 79 THR A C 1
ATOM 603 O O . THR A 1 79 ? 6.827 -5.760 -2.596 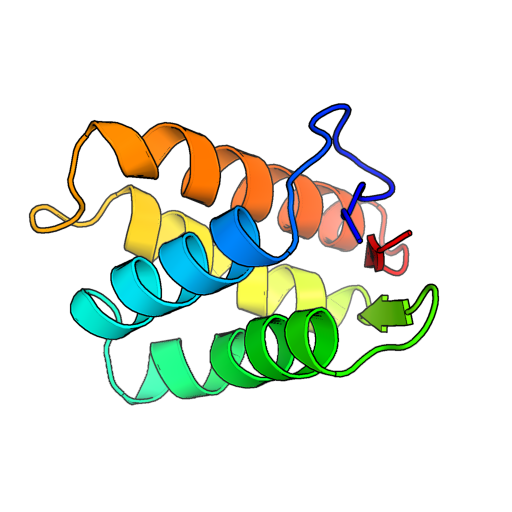1.00 90.00 79 THR A O 1
ATOM 606 N N . GLU A 1 80 ? 6.894 -5.066 -4.732 1.00 89.88 80 GLU A N 1
ATOM 607 C CA . GLU A 1 80 ? 6.551 -3.675 -4.455 1.00 89.88 80 GLU A CA 1
ATOM 608 C C . GLU A 1 80 ? 5.141 -3.544 -3.867 1.00 89.88 80 GLU A C 1
ATOM 610 O O . GLU A 1 80 ? 4.939 -2.921 -2.825 1.00 89.88 80 GLU A O 1
ATOM 615 N N . VAL A 1 81 ? 4.165 -4.201 -4.500 1.00 92.25 81 VAL A N 1
ATOM 616 C CA . VAL A 1 81 ? 2.770 -4.220 -4.044 1.00 92.25 81 VAL A CA 1
ATOM 617 C C . VAL A 1 81 ? 2.642 -4.960 -2.709 1.00 92.25 81 VAL A C 1
ATOM 619 O O . VAL A 1 81 ? 1.886 -4.518 -1.845 1.00 92.25 81 VAL A O 1
ATOM 622 N N . ALA A 1 82 ? 3.390 -6.050 -2.511 1.00 92.62 82 ALA A N 1
ATOM 623 C CA . ALA A 1 82 ? 3.405 -6.799 -1.255 1.00 92.62 82 ALA A CA 1
ATOM 624 C C . ALA A 1 82 ? 3.994 -5.972 -0.104 1.00 92.62 82 ALA A C 1
ATOM 626 O O . ALA A 1 82 ? 3.389 -5.894 0.958 1.00 92.62 82 ALA A O 1
ATOM 627 N N . SER A 1 83 ? 5.115 -5.284 -0.331 1.00 91.62 83 SER A N 1
ATOM 628 C CA . SER A 1 83 ? 5.710 -4.380 0.659 1.00 91.62 83 SER A CA 1
ATOM 629 C C . SER A 1 83 ? 4.739 -3.263 1.060 1.00 91.62 83 SER A C 1
ATOM 631 O O . SER A 1 83 ? 4.598 -2.949 2.244 1.00 91.62 83 SER A O 1
ATOM 633 N N . LEU A 1 84 ? 3.990 -2.721 0.095 1.00 91.31 84 LEU A N 1
ATOM 634 C CA . LEU A 1 84 ? 2.962 -1.723 0.370 1.00 91.31 84 LEU A CA 1
ATOM 635 C C . LEU A 1 84 ? 1.782 -2.297 1.173 1.00 91.31 84 LEU A C 1
ATOM 637 O O . LEU A 1 84 ? 1.283 -1.646 2.096 1.00 91.31 84 LEU A O 1
ATOM 641 N N . ALA A 1 85 ? 1.350 -3.517 0.840 1.00 94.50 85 ALA A N 1
ATOM 642 C CA . ALA A 1 85 ? 0.322 -4.239 1.584 1.00 94.50 85 ALA A CA 1
ATOM 643 C C . ALA A 1 85 ? 0.757 -4.483 3.036 1.00 94.50 85 ALA A C 1
ATOM 645 O O . ALA A 1 85 ? -0.015 -4.215 3.957 1.00 94.50 85 ALA A O 1
ATOM 646 N N . ASP A 1 86 ? 2.004 -4.907 3.245 1.00 94.00 86 ASP A N 1
ATOM 647 C CA . ASP A 1 86 ? 2.583 -5.159 4.564 1.00 94.00 86 ASP A CA 1
ATOM 648 C C . ASP A 1 86 ? 2.630 -3.889 5.418 1.00 94.00 86 ASP A C 1
ATOM 650 O O . ASP A 1 86 ? 2.273 -3.920 6.598 1.00 94.00 86 ASP A O 1
ATOM 654 N N . ALA A 1 87 ? 3.029 -2.755 4.836 1.00 92.50 87 ALA A N 1
ATOM 655 C CA . ALA A 1 87 ? 3.058 -1.470 5.530 1.00 92.50 87 ALA A CA 1
ATOM 656 C C . ALA A 1 87 ? 1.655 -1.045 5.997 1.00 92.50 87 ALA A C 1
ATOM 658 O O . ALA A 1 87 ? 1.449 -0.709 7.169 1.00 92.50 87 ALA A O 1
ATOM 659 N N . ALA A 1 88 ? 0.669 -1.138 5.099 1.00 93.12 88 ALA A N 1
ATOM 660 C CA . ALA A 1 88 ? -0.729 -0.850 5.401 1.00 93.12 88 ALA A CA 1
ATOM 661 C C . ALA A 1 88 ? -1.294 -1.806 6.468 1.00 93.12 88 ALA A C 1
ATOM 663 O O . ALA A 1 88 ? -2.002 -1.383 7.388 1.00 93.12 88 ALA A O 1
ATOM 664 N N . GLN A 1 89 ? -0.944 -3.093 6.387 1.00 95.06 89 GLN A N 1
ATOM 665 C CA . GLN A 1 89 ? -1.366 -4.114 7.342 1.00 95.06 89 GLN A CA 1
ATOM 666 C C . GLN A 1 89 ? -0.760 -3.879 8.729 1.00 95.06 89 GLN A C 1
ATOM 668 O O . GLN A 1 89 ? -1.452 -4.040 9.741 1.00 95.06 89 GLN A O 1
ATOM 673 N N . ARG A 1 90 ? 0.512 -3.470 8.807 1.00 93.56 90 ARG A N 1
ATOM 674 C CA . ARG A 1 90 ? 1.181 -3.111 10.068 1.00 93.56 90 ARG A CA 1
ATOM 675 C C . ARG A 1 90 ? 0.509 -1.914 10.730 1.00 93.56 90 ARG A C 1
ATOM 677 O O . ARG A 1 90 ? 0.195 -2.008 11.915 1.00 93.56 90 ARG A O 1
ATOM 684 N N . ALA A 1 91 ? 0.198 -0.861 9.972 1.00 91.94 91 ALA A N 1
ATOM 685 C CA . ALA A 1 91 ? -0.544 0.297 10.479 1.00 91.94 91 ALA A CA 1
ATOM 686 C C . ALA A 1 91 ? -1.914 -0.112 11.050 1.00 91.94 91 ALA A C 1
ATOM 688 O O . ALA A 1 91 ? -2.266 0.216 12.187 1.00 91.94 91 ALA A O 1
ATOM 689 N N . ALA A 1 92 ? -2.663 -0.922 10.294 1.00 95.06 92 ALA A N 1
ATOM 690 C CA . ALA A 1 92 ? -3.967 -1.430 10.711 1.00 95.06 92 ALA A CA 1
ATOM 691 C C . ALA A 1 92 ? -3.886 -2.279 11.990 1.00 95.06 92 ALA A C 1
ATOM 693 O O . ALA A 1 92 ? -4.690 -2.104 12.909 1.00 95.06 92 ALA A O 1
ATOM 694 N N . THR A 1 93 ? -2.890 -3.165 12.069 1.00 94.12 93 THR A N 1
ATOM 695 C CA . THR A 1 93 ? -2.657 -4.051 13.220 1.00 94.12 93 THR A CA 1
ATOM 696 C C . THR A 1 93 ? -2.249 -3.259 14.461 1.00 94.12 93 THR A C 1
ATOM 698 O O . THR A 1 93 ? -2.769 -3.507 15.548 1.00 94.12 93 THR A O 1
ATOM 701 N N . ALA A 1 94 ? -1.386 -2.253 14.294 1.00 93.69 94 ALA A N 1
ATOM 702 C CA . ALA A 1 94 ? -0.983 -1.330 15.352 1.00 93.69 94 ALA A CA 1
ATOM 703 C C . ALA A 1 94 ? -2.106 -0.364 15.775 1.00 93.69 94 ALA A C 1
ATOM 705 O O . ALA A 1 94 ? -1.952 0.355 16.760 1.00 93.69 94 ALA A O 1
ATOM 706 N N . ARG A 1 95 ? -3.240 -0.348 15.054 1.00 93.88 95 ARG A N 1
ATOM 707 C CA . ARG A 1 95 ? -4.339 0.621 15.215 1.00 93.88 95 ARG A CA 1
ATOM 708 C C . ARG A 1 95 ? -3.863 2.071 15.089 1.00 93.88 95 ARG A C 1
ATOM 710 O O . ARG A 1 95 ? -4.431 2.967 15.711 1.00 93.88 95 ARG A O 1
ATOM 717 N N . GLN A 1 96 ? -2.838 2.288 14.272 1.00 93.56 96 GLN A N 1
ATOM 718 C CA . GLN A 1 96 ? -2.252 3.595 13.997 1.00 93.56 96 GLN A CA 1
ATOM 719 C C . GLN A 1 96 ? -2.630 4.052 12.582 1.00 93.56 96 GLN A C 1
ATOM 721 O O . GLN A 1 96 ? -2.869 3.212 11.707 1.00 93.56 96 GLN A O 1
ATOM 726 N N . PRO A 1 97 ? -2.738 5.368 12.336 1.00 92.62 97 PRO A N 1
ATOM 727 C CA . PRO A 1 97 ? -2.836 5.882 10.979 1.00 92.62 97 PRO A CA 1
ATOM 728 C C . PRO A 1 97 ? -1.643 5.409 10.146 1.00 92.62 97 PRO A C 1
ATOM 730 O O . PRO A 1 97 ? -0.518 5.339 10.633 1.00 92.62 97 PRO A O 1
ATOM 733 N N . TRP A 1 98 ? -1.896 5.087 8.885 1.00 94.12 98 TRP A N 1
ATOM 734 C CA . TRP A 1 98 ? -0.837 4.808 7.932 1.00 94.12 98 TRP A CA 1
ATOM 735 C C . TRP A 1 98 ? -0.364 6.129 7.339 1.00 94.12 98 TRP A C 1
ATOM 737 O O . TRP A 1 98 ? -1.113 6.781 6.609 1.00 94.12 98 TRP A O 1
ATOM 747 N N . GLU A 1 99 ? 0.841 6.547 7.706 1.00 92.25 99 GLU A N 1
ATOM 748 C CA . GLU A 1 99 ? 1.392 7.842 7.312 1.00 92.25 99 GLU A CA 1
ATOM 749 C C . GLU A 1 99 ? 2.231 7.697 6.048 1.00 92.25 99 GLU A C 1
ATOM 751 O O . GLU A 1 99 ? 2.931 6.698 5.877 1.00 92.25 99 GLU A O 1
ATOM 756 N N . TRP A 1 100 ? 2.141 8.702 5.184 1.00 90.94 100 TRP A N 1
ATOM 757 C CA . TRP A 1 100 ? 2.860 8.825 3.924 1.00 90.94 100 TRP A CA 1
ATOM 758 C C . TRP A 1 100 ? 3.602 10.159 3.920 1.00 90.94 100 TRP A C 1
ATOM 760 O O . TRP A 1 100 ? 2.958 11.197 4.080 1.00 90.94 100 TRP A O 1
ATOM 770 N N . SER A 1 101 ? 4.928 10.140 3.754 1.00 87.31 101 SER A N 1
ATOM 771 C CA . SER A 1 101 ? 5.799 11.328 3.847 1.00 87.31 101 SER A CA 1
ATOM 772 C C . SER A 1 101 ? 6.996 11.310 2.916 1.00 87.31 101 SER A C 1
ATOM 774 O O . SER A 1 101 ? 7.501 10.198 2.635 1.00 87.31 101 SER A O 1
#

Secondary structure (DSSP, 8-state):
-EEEETTEEEEEEHHHHHHHHHHHHHHS-HHHHHHHHHHHHHHHH-SS-EEE-HHHHHHHHHHHHHHHT-TTS-HHHHHHHHHHHHHHHHHHHHT--EEE-

Mean predicted aligned error: 3.75 Å

Foldseek 3Di:
DWKDKPQAPDIGRLVRLLVLLVLLVVQADPVLNVLCVVVNVCSNPPPDKDWAFLVSLQSNLVSLLVSLPGPSRDPVNSVVSNSSSVLSNVCNVVRHIIMMD

Sequence (101 aa):
MGWSTSHDTTHRSADAIQEVGQQVAHVATGKDWRTVQPLFQLANRADGPFTIPAREAGRMAAVLEKAAGHSLMPIAWRTEVASLADAAQRAATARQPWEWS